Protein AF-A0A653JF07-F1 (afdb_monomer_lite)

Foldseek 3Di:
DDDDDDPPPVPPQPWAKWKWKWADFLVNPDHTDIDIGRDPVVSVVVLLVVLQVAQDPVGRHGNQKIWMWMWIDRNPDTDDIDTDDIDGSVVSNCCVPVDPDQDPVRVDDDPVNVVVVVVVVVVVPD

Radius of gyration: 26.28 Å; chains: 1; bounding box: 72×62×71 Å

pLDDT: mean 74.83, std 16.78, range [35.28, 95.62]

Secondary structure (DSSP, 8-state):
--------------EEEEEEEEE--TTS-SPPEEEEESSHHHHHHHHHHHHHS-S-TT-----SEEEEEEEEEETTEEEEEEEEEEEEHHHHHHHHHT--PPPTTTS---HHHHHHHHHHHHHTT-

Sequence (126 aa):
MKSSKGSSTTGNEMHRSIYEVHRERASGRGPAEVEEYSGLDRARLAAFAHALDGPSYTGESFSGTVEIHRVRYLGRQRLRTELIDVIDERVAFRVLNELTLPRADQLHVSVEKLQQEINKLARLGF

Structure (mmCIF, N/CA/C/O backbone):
data_AF-A0A653JF07-F1
#
_entry.id   AF-A0A653JF07-F1
#
loop_
_atom_site.group_PDB
_atom_site.id
_atom_site.type_symbol
_atom_site.label_atom_id
_atom_site.label_alt_id
_atom_site.label_comp_id
_atom_site.label_asym_id
_atom_site.label_entity_id
_atom_site.label_seq_id
_atom_site.pdbx_PDB_ins_code
_atom_site.Cartn_x
_atom_site.Cartn_y
_atom_site.Cartn_z
_atom_site.occupancy
_atom_site.B_iso_or_equiv
_atom_site.auth_seq_id
_atom_site.auth_comp_id
_atom_site.auth_asym_id
_atom_site.auth_atom_id
_atom_site.pdbx_PDB_model_num
ATOM 1 N N . MET A 1 1 ? 30.536 -43.389 -37.316 1.00 39.41 1 MET A N 1
ATOM 2 C CA . MET A 1 1 ? 30.973 -42.056 -36.828 1.00 39.41 1 MET A CA 1
ATOM 3 C C . MET A 1 1 ? 30.133 -41.024 -37.567 1.00 39.41 1 MET A C 1
ATOM 5 O O . MET A 1 1 ? 30.155 -41.075 -38.780 1.00 39.41 1 MET A O 1
ATOM 9 N N . LYS A 1 2 ? 29.320 -40.130 -37.007 1.00 43.50 2 LYS A N 1
ATOM 10 C CA . LYS A 1 2 ? 28.859 -39.793 -35.655 1.00 43.50 2 LYS A CA 1
ATOM 11 C C . LYS A 1 2 ? 27.389 -39.370 -35.847 1.00 43.50 2 LYS A C 1
ATOM 13 O O . LYS A 1 2 ? 27.130 -38.530 -36.702 1.00 43.50 2 LYS A O 1
ATOM 18 N N . SER A 1 3 ? 26.454 -39.939 -35.086 1.00 35.28 3 SER A N 1
ATOM 19 C CA . SER A 1 3 ? 25.082 -39.422 -35.006 1.00 35.28 3 SER A CA 1
ATOM 20 C C . SER A 1 3 ? 25.107 -38.032 -34.378 1.00 35.28 3 SER A C 1
ATOM 22 O O . SER A 1 3 ? 25.678 -37.849 -33.299 1.00 35.28 3 SER A O 1
ATOM 24 N N . SER A 1 4 ? 24.488 -37.061 -35.041 1.00 40.66 4 SER A N 1
ATOM 25 C CA . SER A 1 4 ? 24.175 -35.753 -34.475 1.00 40.66 4 SER A CA 1
ATOM 26 C C . SER A 1 4 ? 23.128 -35.938 -33.375 1.00 40.66 4 SER A C 1
ATOM 28 O O . SER A 1 4 ? 21.934 -36.085 -33.623 1.00 40.66 4 SER A O 1
ATOM 30 N N . LYS A 1 5 ? 23.600 -35.986 -32.126 1.00 41.03 5 LYS A N 1
ATOM 31 C CA . LYS A 1 5 ? 22.755 -35.881 -30.937 1.00 41.03 5 LYS A CA 1
ATOM 32 C C . LYS A 1 5 ? 22.048 -34.528 -30.975 1.00 41.03 5 LYS A C 1
ATOM 34 O O . LYS A 1 5 ? 22.703 -33.489 -30.925 1.00 41.03 5 LYS A O 1
ATOM 39 N N . GLY A 1 6 ? 20.721 -34.567 -31.048 1.00 42.16 6 GLY A N 1
ATOM 40 C CA 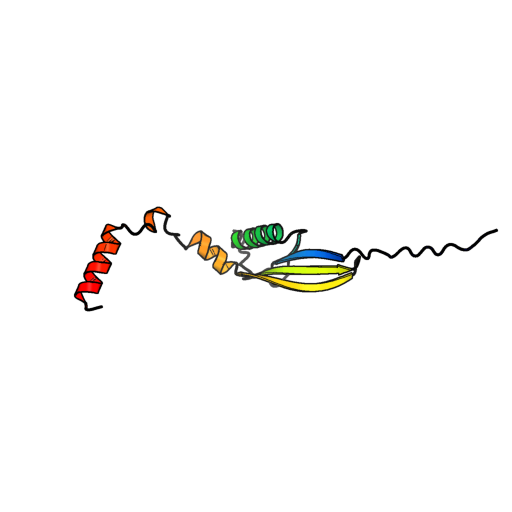. GLY A 1 6 ? 19.874 -33.422 -30.758 1.00 42.16 6 GLY A CA 1
ATOM 41 C C . GLY A 1 6 ? 20.184 -32.903 -29.357 1.00 42.16 6 GLY A C 1
ATOM 42 O O . GLY A 1 6 ? 20.069 -33.631 -28.374 1.00 42.16 6 GLY A O 1
ATOM 43 N N . SER A 1 7 ? 20.605 -31.646 -29.284 1.00 37.50 7 SER A N 1
ATOM 44 C CA . SER A 1 7 ? 20.648 -30.883 -28.043 1.00 37.50 7 SER A CA 1
ATOM 45 C C . SER A 1 7 ? 19.317 -30.154 -27.924 1.00 37.50 7 SER A C 1
ATOM 47 O O . SER A 1 7 ? 19.223 -28.965 -28.219 1.00 37.50 7 SER A O 1
ATOM 49 N N . SER A 1 8 ? 18.263 -30.875 -27.539 1.00 43.41 8 SER A N 1
ATOM 50 C CA . SER A 1 8 ? 17.029 -30.256 -27.061 1.00 43.41 8 SER A CA 1
ATOM 51 C C . SER A 1 8 ? 17.304 -29.676 -25.676 1.00 43.41 8 SER A C 1
ATOM 53 O O . SER A 1 8 ? 16.943 -30.255 -24.652 1.00 43.41 8 SER A O 1
ATOM 55 N N . THR A 1 9 ? 17.999 -28.543 -25.635 1.00 42.78 9 THR A N 1
ATOM 56 C CA . THR A 1 9 ? 18.038 -27.706 -24.442 1.00 42.78 9 THR A CA 1
ATOM 57 C C . THR A 1 9 ? 16.691 -27.005 -24.409 1.00 42.78 9 THR A C 1
ATOM 59 O O . THR A 1 9 ? 16.523 -25.923 -24.961 1.00 42.78 9 THR A O 1
ATOM 62 N N . THR A 1 10 ? 15.692 -27.685 -23.849 1.00 45.72 10 THR A N 1
ATOM 63 C CA . THR A 1 10 ? 14.455 -27.078 -23.368 1.00 45.72 10 THR A CA 1
ATOM 64 C C . THR A 1 10 ? 14.857 -25.924 -22.463 1.00 45.72 10 THR A C 1
ATOM 66 O O . THR A 1 10 ? 15.233 -26.130 -21.307 1.00 45.72 10 THR A O 1
ATOM 69 N N . GLY A 1 11 ? 14.886 -24.722 -23.038 1.00 43.44 11 GLY A N 1
ATOM 70 C CA . GLY A 1 11 ? 15.096 -23.486 -22.316 1.00 43.44 11 GLY A CA 1
ATOM 71 C C . GLY A 1 11 ? 13.985 -23.400 -21.294 1.00 43.44 11 GLY A C 1
ATOM 72 O O . GLY A 1 11 ? 12.832 -23.182 -21.643 1.00 43.44 11 GLY A O 1
ATOM 73 N N . ASN A 1 12 ? 14.332 -23.664 -20.042 1.00 48.94 12 ASN A N 1
ATOM 74 C CA . ASN A 1 12 ? 13.502 -23.366 -18.897 1.00 48.94 12 ASN A CA 1
ATOM 75 C C . ASN A 1 12 ? 13.382 -21.838 -18.881 1.00 48.94 12 ASN A C 1
ATOM 77 O O . ASN A 1 12 ? 14.211 -21.162 -18.272 1.00 48.94 12 ASN A O 1
ATOM 81 N N . GLU A 1 13 ? 12.467 -21.283 -19.681 1.00 57.59 13 GLU A N 1
ATOM 82 C CA . GLU A 1 13 ? 12.162 -19.861 -19.666 1.00 57.59 13 GLU A CA 1
ATOM 83 C C . GLU A 1 13 ? 11.766 -19.564 -18.224 1.00 57.59 13 GLU A C 1
ATOM 85 O O . GLU A 1 13 ? 10.721 -20.005 -17.759 1.00 57.59 13 GLU A O 1
ATOM 90 N N . MET A 1 14 ? 12.669 -18.952 -17.454 1.00 62.12 14 MET A N 1
ATOM 91 C CA . MET A 1 14 ? 12.451 -18.745 -16.028 1.00 62.12 14 MET A CA 1
ATOM 92 C C . MET A 1 14 ? 11.243 -17.825 -15.865 1.00 62.12 14 MET A C 1
ATOM 94 O O . MET A 1 14 ? 11.350 -16.602 -15.984 1.00 62.12 14 MET A O 1
ATOM 98 N N . HIS A 1 15 ? 10.089 -18.431 -15.601 1.00 79.19 15 HIS A N 1
ATOM 99 C CA . HIS A 1 15 ? 8.900 -17.737 -15.154 1.00 79.19 15 HIS A CA 1
ATOM 100 C C . HIS A 1 15 ? 9.211 -17.183 -13.766 1.00 79.19 15 HIS A C 1
ATOM 102 O O . HIS A 1 15 ? 9.282 -17.930 -12.790 1.00 79.19 15 HIS A O 1
ATOM 108 N N . ARG A 1 16 ? 9.415 -15.868 -13.671 1.00 85.62 16 ARG A N 1
ATOM 109 C CA . ARG A 1 16 ? 9.591 -15.183 -12.383 1.00 85.62 16 ARG A CA 1
ATOM 110 C C . ARG A 1 16 ? 8.392 -14.289 -12.106 1.00 85.62 16 ARG A C 1
ATOM 112 O O . ARG A 1 16 ? 7.868 -13.638 -13.009 1.00 85.62 16 ARG A O 1
ATOM 119 N N . SER A 1 17 ? 7.959 -14.268 -10.852 1.00 89.69 17 SER A N 1
ATOM 120 C CA . SER A 1 17 ? 6.976 -13.305 -10.356 1.00 89.69 17 SER A CA 1
ATOM 121 C C . SER A 1 17 ? 7.667 -12.361 -9.387 1.00 89.69 17 SER A C 1
ATOM 123 O O . SER A 1 17 ? 8.373 -12.827 -8.496 1.00 89.69 17 SER A O 1
ATOM 125 N N . ILE A 1 18 ? 7.441 -11.066 -9.553 1.00 94.19 18 ILE A N 1
ATOM 126 C CA . ILE A 1 18 ? 7.834 -10.026 -8.600 1.00 94.19 18 ILE A CA 1
ATOM 127 C C . ILE A 1 18 ? 6.594 -9.230 -8.203 1.00 94.19 18 ILE A C 1
ATOM 129 O O . ILE A 1 18 ? 5.557 -9.306 -8.869 1.00 94.19 18 ILE A O 1
ATOM 133 N N . TYR A 1 19 ? 6.704 -8.488 -7.117 1.00 95.62 19 TYR A N 1
ATOM 134 C CA . TYR A 1 19 ? 5.686 -7.566 -6.651 1.00 95.62 19 TYR A CA 1
ATOM 135 C C . TYR A 1 19 ? 6.250 -6.158 -6.740 1.00 95.62 19 TYR A C 1
ATOM 137 O O . TYR A 1 19 ? 7.347 -5.912 -6.257 1.00 95.62 19 TYR A O 1
ATOM 145 N N . GLU A 1 20 ? 5.522 -5.262 -7.378 1.00 95.06 20 GLU A N 1
ATOM 146 C CA . GLU A 1 20 ? 5.863 -3.853 -7.464 1.00 95.06 20 GLU A CA 1
ATOM 147 C C . GLU A 1 20 ? 4.969 -3.078 -6.503 1.00 95.06 20 GLU A C 1
ATOM 149 O O . GLU A 1 20 ? 3.752 -3.262 -6.518 1.00 95.06 20 GLU A O 1
ATOM 154 N N . VAL A 1 21 ? 5.563 -2.214 -5.690 1.00 92.62 21 VAL A N 1
ATOM 155 C CA . VAL A 1 21 ? 4.839 -1.218 -4.897 1.00 92.62 21 VAL A CA 1
ATOM 156 C C . VAL A 1 21 ? 4.928 0.099 -5.645 1.00 92.62 21 VAL A C 1
ATOM 158 O O . VAL A 1 21 ? 6.027 0.559 -5.938 1.00 92.62 21 VAL A O 1
ATOM 161 N N . HIS A 1 22 ? 3.776 0.657 -6.000 1.00 90.44 22 HIS A N 1
ATOM 162 C CA . HIS A 1 22 ? 3.649 1.903 -6.743 1.00 90.44 22 HIS A CA 1
ATOM 163 C C . HIS A 1 22 ? 3.129 2.971 -5.793 1.00 90.44 22 HIS A C 1
ATOM 165 O O . HIS A 1 22 ? 2.049 2.822 -5.218 1.00 90.44 22 HIS A O 1
ATOM 171 N N . ARG A 1 23 ? 3.888 4.053 -5.644 1.00 83.94 23 ARG A N 1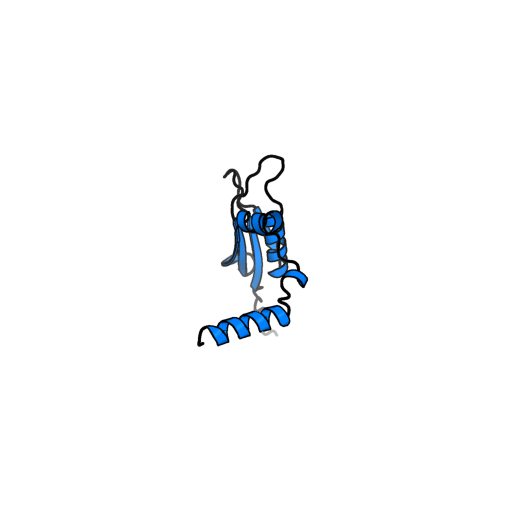
ATOM 172 C CA . ARG A 1 23 ? 3.486 5.219 -4.861 1.00 83.94 23 ARG A CA 1
ATOM 173 C C . ARG A 1 23 ? 3.394 6.432 -5.769 1.00 83.94 23 ARG A C 1
ATOM 175 O O . ARG A 1 23 ? 4.400 6.907 -6.302 1.00 83.94 23 ARG A O 1
ATOM 182 N N . GLU A 1 24 ? 2.185 6.946 -5.948 1.00 74.75 24 GLU A N 1
ATOM 183 C CA . GLU A 1 24 ? 2.005 8.227 -6.625 1.00 74.75 24 GLU A CA 1
ATOM 184 C C . GLU A 1 24 ? 2.538 9.359 -5.737 1.00 74.75 24 GLU A C 1
ATOM 186 O O . GLU A 1 24 ? 2.510 9.269 -4.511 1.00 74.75 24 GLU A O 1
ATOM 191 N N . ARG A 1 25 ? 3.028 10.448 -6.335 1.00 65.56 25 ARG A N 1
ATOM 192 C CA . ARG A 1 25 ? 3.437 11.659 -5.605 1.00 65.56 25 ARG A CA 1
ATOM 193 C C . ARG A 1 25 ? 2.441 12.782 -5.901 1.00 65.56 25 ARG A C 1
ATOM 195 O O . ARG A 1 25 ? 2.194 13.100 -7.063 1.00 65.56 25 ARG A O 1
ATOM 202 N N . ALA A 1 26 ? 1.903 13.422 -4.857 1.00 58.22 26 ALA A N 1
ATOM 203 C CA . ALA A 1 26 ? 0.817 14.411 -4.959 1.00 58.22 26 ALA A CA 1
ATOM 204 C C . ALA A 1 26 ? 1.140 15.653 -5.809 1.00 58.22 26 ALA A C 1
ATOM 206 O O . ALA A 1 26 ? 0.239 16.363 -6.248 1.00 58.22 26 ALA A O 1
ATOM 207 N N . SER A 1 27 ? 2.418 15.939 -6.067 1.00 57.78 27 SER A N 1
ATOM 208 C CA . SER A 1 27 ? 2.819 17.101 -6.861 1.00 57.78 27 SER A CA 1
ATOM 209 C C . SER A 1 27 ? 2.579 16.934 -8.366 1.00 57.78 27 SER A C 1
ATOM 211 O O . SER A 1 27 ? 2.814 17.891 -9.105 1.00 57.78 27 SER A O 1
ATOM 213 N N . GLY A 1 28 ? 2.165 15.750 -8.848 1.00 53.22 28 GLY A N 1
ATOM 214 C CA . GLY A 1 28 ? 1.998 15.464 -10.284 1.00 53.22 28 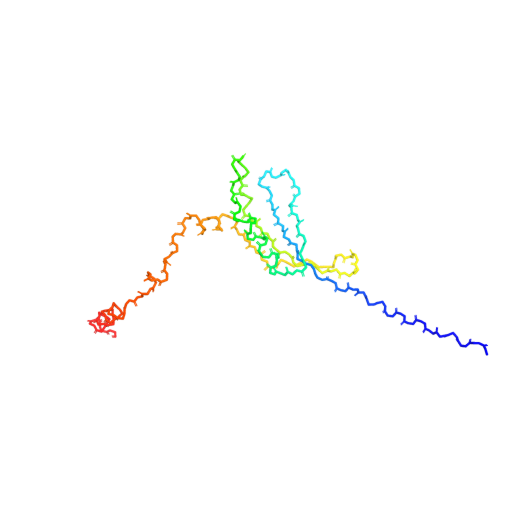GLY A CA 1
ATOM 215 C C . GLY A 1 28 ? 3.281 15.672 -11.106 1.00 53.22 28 GLY A C 1
ATOM 216 O O . GLY A 1 28 ? 3.254 15.670 -12.335 1.00 53.22 28 GLY A O 1
ATOM 217 N N . ARG A 1 29 ? 4.415 15.893 -10.431 1.00 48.62 29 ARG A N 1
ATOM 218 C CA . ARG A 1 29 ? 5.720 16.239 -10.996 1.00 48.62 29 ARG A CA 1
ATOM 219 C C . ARG A 1 29 ? 6.702 15.118 -10.694 1.00 48.62 29 ARG A C 1
ATOM 221 O O . ARG A 1 29 ? 7.679 15.302 -9.977 1.00 48.62 29 ARG A O 1
ATOM 228 N N . GLY A 1 30 ? 6.424 13.938 -11.215 1.00 55.75 30 GLY A N 1
ATOM 229 C CA . GLY A 1 30 ? 7.358 12.825 -11.144 1.00 55.75 30 GLY A CA 1
ATOM 230 C C . GLY A 1 30 ? 6.692 11.511 -11.522 1.00 55.75 30 GLY A C 1
ATOM 231 O O . GLY A 1 30 ? 5.483 11.378 -11.334 1.00 55.75 30 GLY A O 1
ATOM 232 N N . PRO A 1 31 ? 7.451 10.554 -12.075 1.00 59.31 31 PRO A N 1
ATOM 233 C CA . PRO A 1 31 ? 6.964 9.188 -12.203 1.00 59.31 31 PRO A CA 1
ATOM 234 C C . PRO A 1 31 ? 6.606 8.638 -10.815 1.00 59.31 31 PRO A C 1
ATOM 236 O O . PRO A 1 31 ? 7.227 9.029 -9.823 1.00 59.31 31 PRO A O 1
ATOM 239 N N . ALA A 1 32 ? 5.616 7.743 -10.753 1.00 70.69 32 ALA A N 1
ATOM 240 C CA . ALA A 1 32 ? 5.345 6.977 -9.541 1.00 70.69 32 ALA A CA 1
ATOM 241 C C . ALA A 1 32 ? 6.637 6.288 -9.084 1.00 70.69 32 ALA A C 1
ATOM 243 O O . ALA A 1 32 ? 7.398 5.771 -9.911 1.00 70.69 32 ALA A O 1
ATOM 244 N N . GLU A 1 33 ? 6.902 6.309 -7.782 1.00 81.00 33 GLU A N 1
ATOM 245 C CA . GLU A 1 33 ? 8.002 5.528 -7.232 1.00 81.00 33 GLU A CA 1
ATOM 246 C C . GLU A 1 33 ? 7.601 4.062 -7.284 1.00 81.00 33 GLU A C 1
ATOM 248 O O . GLU A 1 33 ? 6.546 3.687 -6.772 1.00 81.00 33 GLU A O 1
ATOM 253 N N . VAL A 1 34 ? 8.417 3.262 -7.970 1.00 88.31 34 VAL A N 1
ATOM 254 C CA . VAL A 1 34 ? 8.191 1.829 -8.135 1.00 88.31 34 VAL A CA 1
ATOM 255 C C . VAL A 1 34 ? 9.322 1.080 -7.459 1.00 88.31 34 VAL A C 1
ATOM 257 O O . VAL A 1 34 ? 10.485 1.217 -7.839 1.00 88.31 34 VAL A O 1
ATOM 260 N N . GLU A 1 35 ? 8.963 0.256 -6.486 1.00 91.25 35 GLU A N 1
ATOM 261 C CA . GLU A 1 35 ? 9.896 -0.600 -5.763 1.00 91.25 35 GLU A CA 1
ATOM 262 C C . GLU A 1 35 ? 9.560 -2.077 -5.989 1.00 91.25 35 GLU A C 1
ATOM 264 O O . GLU A 1 35 ? 8.402 -2.484 -5.895 1.00 91.25 35 GLU A O 1
ATOM 269 N N . GLU A 1 36 ? 10.571 -2.895 -6.297 1.00 94.31 36 GLU A N 1
ATOM 270 C CA . GLU A 1 36 ? 10.404 -4.317 -6.617 1.00 94.31 36 GLU A CA 1
ATOM 271 C C . GLU A 1 36 ? 10.729 -5.233 -5.427 1.00 94.31 36 GLU A C 1
ATOM 273 O O . GLU A 1 36 ? 11.776 -5.135 -4.786 1.00 94.31 36 GLU A O 1
ATOM 278 N N . TYR A 1 37 ? 9.866 -6.220 -5.204 1.00 94.31 37 TYR A N 1
ATOM 279 C CA . TYR A 1 37 ? 9.936 -7.165 -4.099 1.00 94.31 37 TYR A CA 1
ATOM 280 C C . TYR A 1 37 ? 9.754 -8.605 -4.588 1.00 94.31 37 TYR A C 1
ATOM 282 O O . TYR A 1 37 ? 8.873 -8.919 -5.386 1.00 94.31 37 TYR A O 1
ATOM 290 N N . SER A 1 38 ? 10.555 -9.533 -4.062 1.00 89.62 38 SER A N 1
ATOM 291 C CA . SER A 1 38 ? 10.465 -10.962 -4.405 1.00 89.62 38 SER A CA 1
ATOM 292 C C . SER A 1 38 ? 9.330 -11.713 -3.691 1.00 89.62 38 SER A C 1
ATOM 294 O O . SER A 1 38 ? 9.067 -12.871 -4.011 1.00 89.62 38 SER A O 1
ATOM 296 N N . GLY A 1 39 ? 8.637 -11.077 -2.741 1.00 92.06 39 GLY A N 1
ATOM 297 C CA . GLY A 1 39 ? 7.560 -11.688 -1.962 1.00 92.06 39 GLY A CA 1
ATOM 298 C C . GLY A 1 39 ? 6.468 -10.689 -1.594 1.00 92.06 39 GLY A C 1
ATOM 299 O O . GLY A 1 39 ? 6.762 -9.533 -1.292 1.00 92.06 39 GLY A O 1
ATOM 300 N N . LEU A 1 40 ? 5.217 -11.161 -1.596 1.00 93.06 40 LEU A N 1
ATOM 301 C CA . LEU A 1 40 ? 4.036 -10.332 -1.347 1.00 93.06 40 LEU A CA 1
ATOM 302 C C . LEU A 1 40 ? 4.068 -9.699 0.045 1.00 93.06 40 LEU A C 1
ATOM 304 O O . LEU A 1 40 ? 3.761 -8.524 0.182 1.00 93.06 40 LEU A O 1
ATOM 308 N N . ASP A 1 41 ? 4.481 -10.448 1.066 1.00 94.00 41 ASP A N 1
ATOM 309 C CA . ASP A 1 41 ? 4.493 -9.936 2.440 1.00 94.00 41 ASP A CA 1
ATOM 310 C C . ASP A 1 41 ? 5.485 -8.782 2.609 1.00 94.00 41 ASP A C 1
ATOM 312 O O . ASP A 1 41 ? 5.193 -7.811 3.299 1.00 94.00 41 ASP A O 1
ATOM 316 N N . ARG A 1 42 ? 6.634 -8.838 1.918 1.00 91.94 42 ARG A N 1
ATOM 317 C CA . ARG A 1 42 ? 7.595 -7.725 1.904 1.00 91.94 42 ARG A CA 1
ATOM 318 C C . ARG A 1 42 ? 7.028 -6.509 1.180 1.00 91.94 42 ARG A C 1
ATOM 320 O O . ARG A 1 42 ? 7.145 -5.409 1.702 1.00 91.94 42 ARG A O 1
ATOM 327 N N . ALA A 1 43 ? 6.374 -6.722 0.037 1.00 93.12 43 ALA A N 1
ATOM 328 C CA . ALA A 1 43 ? 5.700 -5.652 -0.694 1.00 93.12 43 ALA A CA 1
ATOM 329 C C . ALA A 1 43 ? 4.596 -4.998 0.152 1.00 93.12 43 ALA A C 1
ATOM 331 O O . ALA A 1 43 ? 4.485 -3.781 0.180 1.00 93.12 43 ALA A O 1
ATOM 332 N N . ARG A 1 44 ? 3.822 -5.791 0.902 1.00 92.75 44 ARG A N 1
ATOM 333 C CA . ARG A 1 44 ? 2.798 -5.288 1.827 1.00 92.75 44 ARG A CA 1
ATOM 334 C C . ARG A 1 44 ? 3.394 -4.472 2.961 1.00 92.75 44 ARG A C 1
ATOM 336 O O . ARG A 1 44 ? 2.900 -3.388 3.233 1.00 92.75 44 ARG A O 1
ATOM 343 N N . LEU A 1 45 ? 4.448 -4.968 3.609 1.00 90.12 45 LEU A N 1
ATOM 344 C CA . LEU A 1 45 ? 5.126 -4.225 4.674 1.00 90.12 45 LEU A CA 1
ATOM 345 C C . LEU A 1 45 ? 5.686 -2.892 4.166 1.00 90.12 45 LEU A C 1
ATOM 347 O O . LEU A 1 45 ? 5.532 -1.885 4.848 1.00 90.12 45 LEU A O 1
ATOM 351 N N . ALA A 1 46 ? 6.281 -2.878 2.972 1.00 89.19 46 ALA A N 1
ATOM 352 C CA . ALA A 1 46 ? 6.759 -1.653 2.341 1.00 89.19 46 ALA A CA 1
ATOM 353 C C . ALA A 1 46 ? 5.613 -0.696 1.991 1.00 89.19 46 ALA A C 1
ATOM 355 O O . ALA A 1 46 ? 5.663 0.478 2.339 1.00 89.19 46 ALA A O 1
ATOM 356 N N . ALA A 1 47 ? 4.540 -1.203 1.379 1.00 89.19 47 ALA A N 1
ATOM 357 C CA . ALA A 1 47 ? 3.369 -0.403 1.039 1.00 89.19 47 ALA A CA 1
ATOM 358 C C . ALA A 1 47 ? 2.716 0.220 2.281 1.00 89.19 47 ALA A C 1
ATOM 360 O O . ALA A 1 47 ? 2.357 1.396 2.263 1.00 89.19 47 ALA A O 1
ATOM 361 N N . PHE A 1 48 ? 2.627 -0.535 3.382 1.00 86.69 48 PHE A N 1
ATOM 362 C CA . PHE A 1 48 ? 2.215 0.017 4.666 1.00 86.69 48 PHE A CA 1
ATOM 363 C C . PHE A 1 48 ? 3.201 1.073 5.152 1.00 86.69 48 PHE A C 1
ATOM 365 O O . PHE A 1 48 ? 2.757 2.167 5.456 1.00 86.69 48 PHE A O 1
ATOM 372 N N . ALA A 1 49 ? 4.509 0.806 5.183 1.00 83.62 49 ALA A N 1
ATOM 373 C CA . ALA A 1 49 ? 5.496 1.798 5.616 1.00 83.62 49 ALA A CA 1
ATOM 374 C C . ALA A 1 49 ? 5.332 3.134 4.868 1.00 83.62 49 ALA A C 1
ATOM 376 O O . ALA A 1 49 ? 5.189 4.171 5.509 1.00 83.62 49 ALA A O 1
ATOM 377 N N . HIS A 1 50 ? 5.194 3.095 3.540 1.00 80.81 50 HIS A N 1
ATOM 378 C CA . HIS A 1 50 ? 4.915 4.287 2.737 1.00 80.81 50 HIS A CA 1
ATOM 379 C C . HIS A 1 50 ? 3.602 4.982 3.110 1.00 80.81 50 HIS A C 1
ATOM 381 O O . HIS A 1 50 ? 3.566 6.206 3.220 1.00 80.81 50 HIS A O 1
ATOM 387 N N . ALA A 1 51 ? 2.528 4.217 3.323 1.00 79.88 51 ALA A N 1
ATOM 388 C CA . ALA A 1 51 ? 1.238 4.770 3.721 1.00 79.88 51 ALA A CA 1
ATOM 389 C C . ALA A 1 51 ? 1.253 5.371 5.138 1.00 79.88 51 ALA A C 1
ATOM 391 O O . ALA A 1 51 ? 0.467 6.273 5.431 1.00 79.88 51 ALA A O 1
ATOM 392 N N . LEU A 1 52 ? 2.134 4.880 6.016 1.00 76.94 52 LEU A N 1
ATOM 393 C CA . LEU A 1 52 ? 2.276 5.335 7.398 1.00 76.94 52 LEU A CA 1
ATOM 394 C C . LEU A 1 52 ? 3.258 6.499 7.569 1.00 76.94 52 LEU A C 1
ATOM 396 O O . LEU A 1 52 ? 3.118 7.233 8.547 1.00 76.94 52 LEU A O 1
ATOM 400 N N . ASP A 1 53 ? 4.208 6.694 6.646 1.00 72.44 53 ASP A N 1
ATOM 401 C CA . ASP A 1 53 ? 5.206 7.778 6.703 1.00 72.44 53 ASP A CA 1
ATOM 402 C C . ASP A 1 53 ? 4.568 9.179 6.807 1.00 72.44 53 ASP A C 1
ATOM 404 O O . ASP A 1 53 ? 5.193 10.117 7.305 1.00 72.44 53 ASP A O 1
ATOM 408 N N . GLY A 1 54 ? 3.295 9.320 6.418 1.00 59.41 54 GLY A N 1
ATOM 409 C CA . GLY A 1 54 ? 2.524 10.539 6.646 1.00 59.41 54 GLY A CA 1
ATOM 410 C C . GLY A 1 54 ? 2.915 11.692 5.712 1.00 59.41 54 GLY A C 1
ATOM 411 O O . GLY A 1 54 ? 3.731 11.525 4.801 1.00 59.41 54 GLY A O 1
ATOM 412 N N . PRO A 1 55 ? 2.336 12.889 5.910 1.00 58.69 55 PRO A N 1
ATOM 413 C CA . PRO A 1 55 ? 2.779 14.075 5.204 1.00 58.69 55 PRO A CA 1
ATOM 414 C C . PRO A 1 55 ? 4.119 14.512 5.803 1.00 58.69 55 PRO A C 1
ATOM 416 O O . PRO A 1 55 ? 4.238 14.696 7.018 1.00 58.69 55 PRO A O 1
ATOM 419 N N . SER A 1 56 ? 5.141 14.680 4.969 1.00 58.50 56 SER A N 1
ATOM 420 C CA . SER A 1 56 ? 6.450 15.114 5.456 1.00 58.50 56 SER A CA 1
ATOM 421 C C . SER A 1 56 ? 6.367 16.545 6.009 1.00 58.50 56 SER A C 1
ATOM 423 O O . SER A 1 56 ? 5.573 17.368 5.545 1.00 58.50 56 SER A O 1
ATOM 425 N N . TYR A 1 57 ? 7.216 16.882 6.989 1.00 47.25 57 TYR A N 1
ATOM 426 C CA . TYR A 1 57 ? 7.322 18.240 7.559 1.00 47.25 57 TYR A CA 1
ATOM 427 C C . TYR A 1 57 ? 7.567 19.337 6.500 1.00 47.25 57 TYR A C 1
ATOM 429 O O . TYR A 1 57 ? 7.366 20.518 6.777 1.00 47.25 57 TYR A O 1
ATOM 437 N N . THR A 1 58 ? 7.994 18.962 5.290 1.00 57.31 58 THR A N 1
ATOM 438 C CA . THR A 1 58 ? 8.226 19.847 4.141 1.00 57.31 58 THR A CA 1
ATOM 439 C C . THR A 1 58 ? 6.985 20.061 3.262 1.00 57.31 58 THR A C 1
ATOM 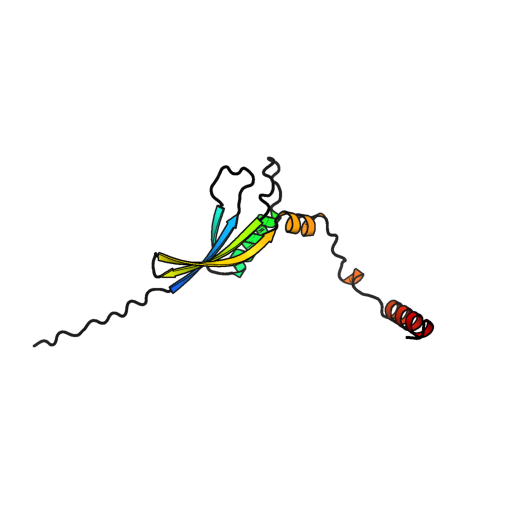441 O O . THR A 1 58 ? 7.070 20.772 2.263 1.00 57.31 58 THR A O 1
ATOM 444 N N . GLY A 1 59 ? 5.825 19.509 3.637 1.00 53.50 59 GLY A N 1
ATOM 445 C CA . GLY A 1 59 ? 4.545 19.754 2.969 1.00 53.50 59 GLY A CA 1
ATOM 446 C C . GLY A 1 59 ? 4.253 18.837 1.781 1.00 53.50 59 GLY A C 1
ATOM 447 O O . GLY A 1 59 ? 3.332 19.127 1.012 1.00 53.50 59 GLY A O 1
ATOM 448 N N . GLU A 1 60 ? 4.989 17.731 1.614 1.00 57.91 60 GLU A N 1
ATOM 449 C CA . GLU A 1 60 ? 4.586 16.703 0.652 1.00 57.91 60 GLU A CA 1
ATOM 450 C C . GLU A 1 60 ? 3.306 16.047 1.168 1.00 57.91 60 GLU A C 1
ATOM 452 O O . GLU A 1 60 ? 3.285 15.335 2.169 1.00 57.91 60 GLU A O 1
ATOM 457 N N . SER A 1 61 ? 2.204 16.398 0.515 1.00 55.78 61 SER A N 1
ATOM 458 C CA . SER A 1 61 ? 0.876 15.896 0.837 1.00 55.78 61 SER A CA 1
ATOM 459 C C . SER A 1 61 ? 0.745 14.452 0.359 1.00 55.78 61 SER A C 1
ATOM 461 O O . SER A 1 61 ? 1.344 14.082 -0.651 1.00 55.78 61 SER A O 1
ATOM 463 N N . PHE A 1 62 ? -0.080 13.665 1.047 1.00 59.75 62 PHE A N 1
ATOM 464 C CA . PHE A 1 62 ? -0.514 12.345 0.588 1.00 59.75 62 PHE A CA 1
ATOM 465 C C . PHE A 1 62 ? -0.951 12.387 -0.877 1.00 59.75 62 PHE A C 1
ATOM 467 O O . PHE A 1 62 ? -1.775 13.234 -1.245 1.00 59.75 62 PHE A O 1
ATOM 474 N N . SER A 1 63 ? -0.451 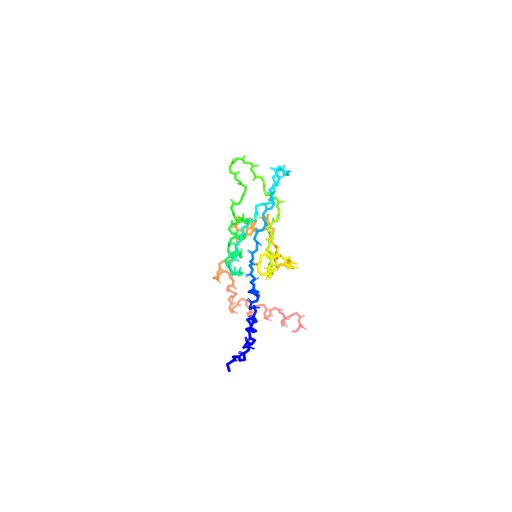11.466 -1.699 1.00 62.00 63 SER A N 1
ATOM 475 C CA . SER A 1 63 ? -1.001 11.271 -3.047 1.00 62.00 63 SER A CA 1
ATOM 476 C C . SER A 1 63 ? -2.374 10.616 -2.983 1.00 62.00 63 SER A C 1
ATOM 478 O O . SER A 1 63 ? -3.233 10.906 -3.813 1.00 62.00 63 SER A O 1
ATOM 480 N N . GLY A 1 64 ? -2.607 9.840 -1.921 1.00 69.62 64 GLY A N 1
ATOM 481 C CA . GLY A 1 64 ? -3.889 9.238 -1.587 1.00 69.62 64 GLY A CA 1
ATOM 482 C C . GLY A 1 64 ? -3.896 7.724 -1.728 1.00 69.62 64 GLY A C 1
ATOM 483 O O . GLY A 1 64 ? -4.734 7.101 -1.088 1.00 69.62 64 GLY A O 1
ATOM 484 N N . THR A 1 65 ? -2.952 7.131 -2.470 1.00 84.56 65 THR A N 1
ATOM 485 C CA . THR A 1 65 ? -2.977 5.692 -2.759 1.00 84.56 65 THR A CA 1
ATOM 486 C C . THR A 1 65 ? -1.579 5.094 -2.944 1.00 84.56 65 THR A C 1
ATOM 488 O O . THR A 1 65 ? -0.759 5.618 -3.699 1.00 84.56 65 THR A O 1
ATOM 491 N N . VAL A 1 66 ? -1.342 3.945 -2.309 1.00 89.06 66 VAL A N 1
ATOM 492 C CA . VAL A 1 66 ? -0.223 3.035 -2.584 1.00 89.06 66 VAL A CA 1
ATOM 493 C C . VAL A 1 66 ? -0.784 1.743 -3.168 1.00 89.06 66 VAL A C 1
ATOM 495 O O . VAL A 1 66 ? -1.641 1.102 -2.561 1.00 89.06 66 VAL A O 1
ATOM 498 N N . GLU A 1 67 ? -0.303 1.342 -4.339 1.00 92.94 67 GLU A N 1
ATOM 499 C CA . GLU A 1 67 ? -0.777 0.143 -5.031 1.00 92.94 67 GLU A CA 1
ATOM 500 C C . GLU A 1 67 ? 0.271 -0.965 -5.008 1.00 92.94 67 GLU A C 1
ATOM 502 O O . GLU A 1 67 ? 1.470 -0.719 -5.135 1.00 92.94 67 GLU A O 1
ATOM 507 N N . ILE A 1 68 ? -0.184 -2.212 -4.905 1.00 94.69 68 ILE A N 1
ATOM 508 C CA . ILE A 1 68 ? 0.675 -3.389 -5.021 1.00 94.69 68 ILE A CA 1
ATOM 509 C C . ILE A 1 68 ? 0.282 -4.150 -6.276 1.00 94.69 68 ILE A C 1
ATOM 511 O O . ILE A 1 68 ? -0.831 -4.664 -6.384 1.00 94.69 68 ILE A O 1
ATOM 515 N N . HIS A 1 69 ? 1.222 -4.301 -7.198 1.00 95.56 69 HIS A N 1
ATOM 516 C CA . HIS A 1 69 ? 1.042 -5.044 -8.438 1.00 95.56 69 HIS A CA 1
ATOM 517 C C . HIS A 1 69 ? 1.876 -6.316 -8.426 1.00 95.56 69 HIS A C 1
ATOM 519 O O . HIS A 1 69 ? 3.047 -6.308 -8.065 1.00 95.56 69 HIS A O 1
ATOM 525 N N . ARG A 1 70 ? 1.319 -7.432 -8.885 1.00 95.38 70 ARG A N 1
ATOM 526 C CA . ARG A 1 70 ? 2.081 -8.635 -9.212 1.00 95.38 70 ARG A CA 1
ATOM 527 C C . ARG A 1 70 ? 2.458 -8.604 -10.678 1.00 95.38 70 ARG A C 1
ATOM 529 O O . ARG A 1 70 ? 1.597 -8.525 -11.554 1.00 95.38 70 ARG A O 1
ATOM 536 N N . VAL A 1 71 ? 3.745 -8.760 -10.947 1.00 94.25 71 VAL A N 1
ATOM 537 C CA . VAL A 1 71 ? 4.291 -8.733 -12.298 1.00 94.25 71 VAL A CA 1
ATOM 538 C C . VAL A 1 71 ? 4.924 -10.068 -12.629 1.00 94.25 71 VAL A C 1
ATOM 540 O O . VAL A 1 71 ? 5.795 -10.565 -11.915 1.00 94.25 71 VAL A O 1
ATOM 543 N N . ARG A 1 72 ? 4.474 -10.671 -13.729 1.00 92.38 72 ARG A N 1
ATOM 544 C CA . ARG A 1 72 ? 5.012 -11.938 -14.234 1.00 92.38 72 ARG A CA 1
ATOM 545 C C . ARG A 1 72 ? 5.923 -11.662 -15.418 1.00 92.38 72 ARG A C 1
ATOM 547 O O . ARG A 1 72 ? 5.520 -10.974 -16.356 1.00 92.38 72 ARG A O 1
ATOM 554 N N . TYR A 1 73 ? 7.119 -12.234 -15.383 1.00 88.31 73 TYR A N 1
ATOM 555 C CA . TYR A 1 73 ? 8.101 -12.131 -16.454 1.00 88.31 73 TYR A CA 1
ATOM 556 C C . TYR A 1 73 ? 8.362 -13.486 -17.099 1.00 88.31 73 TYR A C 1
ATOM 558 O O . TYR A 1 73 ? 8.354 -14.517 -16.422 1.00 88.31 73 TYR A O 1
ATOM 566 N N . LEU A 1 74 ? 8.681 -13.432 -18.389 1.00 88.62 74 LEU A N 1
ATOM 567 C CA . LEU A 1 74 ? 9.303 -14.507 -19.152 1.00 88.62 74 LEU A CA 1
ATOM 568 C C . LEU A 1 74 ? 10.687 -14.028 -19.587 1.00 88.62 74 LEU A C 1
ATOM 570 O O . LEU A 1 74 ? 10.820 -13.149 -20.442 1.00 88.62 74 LEU A O 1
ATOM 574 N N . GLY A 1 75 ? 11.729 -14.507 -18.907 1.00 84.31 75 GLY A N 1
ATOM 575 C CA . GLY A 1 75 ? 13.064 -13.927 -19.042 1.00 84.31 75 GLY A CA 1
ATOM 576 C C . GLY A 1 75 ? 13.070 -12.443 -18.646 1.00 84.31 75 GLY A C 1
ATOM 577 O O . GLY A 1 75 ? 12.884 -12.106 -17.476 1.00 84.31 75 GLY A O 1
ATOM 578 N N . ARG A 1 76 ? 13.284 -11.548 -19.619 1.00 83.44 76 ARG A N 1
ATOM 579 C CA . ARG A 1 76 ? 13.269 -10.083 -19.414 1.00 83.44 76 ARG A CA 1
ATOM 580 C C . ARG A 1 76 ? 11.957 -9.414 -19.823 1.00 83.44 76 ARG A C 1
ATOM 582 O O . ARG A 1 76 ? 11.781 -8.230 -19.557 1.00 83.44 76 ARG A O 1
ATOM 589 N N . GLN A 1 77 ? 11.040 -10.145 -20.450 1.00 88.06 77 GLN A N 1
ATOM 590 C CA . GLN A 1 77 ? 9.790 -9.579 -20.938 1.00 88.06 77 GLN A CA 1
ATOM 591 C C . GLN A 1 77 ? 8.730 -9.588 -19.837 1.00 88.06 77 GLN A C 1
ATOM 593 O O . GLN A 1 77 ? 8.441 -10.635 -19.258 1.00 88.06 77 GLN A O 1
ATOM 598 N N . ARG A 1 78 ? 8.129 -8.424 -19.572 1.00 89.81 78 ARG A N 1
ATOM 599 C CA . ARG A 1 78 ? 6.945 -8.285 -18.717 1.00 89.81 78 ARG A CA 1
ATOM 600 C C . ARG A 1 78 ? 5.731 -8.831 -19.470 1.00 89.81 78 ARG A C 1
ATOM 602 O O . ARG A 1 78 ? 5.380 -8.305 -20.521 1.00 89.81 78 ARG A O 1
ATOM 609 N N . LEU A 1 79 ? 5.122 -9.898 -18.957 1.00 89.25 79 LEU A N 1
ATOM 610 C CA . LEU A 1 79 ? 3.975 -10.555 -19.592 1.00 89.25 79 LEU A CA 1
ATOM 611 C C . LEU A 1 79 ? 2.642 -10.010 -19.093 1.00 89.25 79 LEU A C 1
ATOM 613 O O . LEU A 1 79 ? 1.721 -9.791 -19.873 1.00 89.25 79 LEU A O 1
ATOM 617 N N . ARG A 1 80 ? 2.515 -9.868 -17.772 1.00 89.94 80 ARG A N 1
ATOM 618 C CA . ARG A 1 80 ? 1.257 -9.500 -17.126 1.00 89.94 80 ARG A CA 1
ATOM 619 C C . ARG A 1 80 ? 1.527 -8.716 -15.857 1.00 89.94 80 ARG A C 1
ATOM 621 O O . ARG A 1 80 ? 2.396 -9.099 -15.074 1.00 89.94 80 ARG A O 1
ATOM 628 N N . THR A 1 81 ? 0.719 -7.685 -15.665 1.00 92.69 81 THR A N 1
ATOM 629 C CA . THR A 1 81 ? 0.581 -6.935 -14.420 1.00 92.69 81 THR A CA 1
ATOM 630 C C . THR A 1 81 ? -0.808 -7.215 -13.860 1.00 92.69 81 THR A C 1
ATOM 632 O O . THR A 1 81 ? -1.781 -7.255 -14.612 1.00 92.69 81 THR A O 1
ATOM 635 N N . GLU A 1 82 ? -0.897 -7.463 -12.565 1.00 94.94 82 GLU A N 1
ATOM 636 C CA . GLU A 1 82 ? -2.141 -7.734 -11.852 1.00 94.94 82 GLU A CA 1
ATOM 637 C C . GLU A 1 82 ? -2.149 -6.898 -10.577 1.00 94.94 82 GLU A C 1
ATOM 639 O O . GLU A 1 82 ? -1.248 -7.052 -9.759 1.00 94.94 82 GLU A O 1
ATOM 644 N N . LEU A 1 83 ? -3.144 -6.029 -10.407 1.00 95.19 83 LEU A N 1
ATOM 645 C CA . LEU A 1 83 ? -3.329 -5.295 -9.159 1.00 95.19 83 LEU A CA 1
ATOM 646 C C . LEU A 1 83 ? -3.745 -6.282 -8.062 1.00 95.19 83 LEU A C 1
ATOM 648 O O . LEU A 1 83 ? -4.707 -7.031 -8.227 1.00 95.19 83 LEU A O 1
ATOM 652 N N . ILE A 1 84 ? -2.990 -6.302 -6.970 1.00 95.50 84 ILE A N 1
ATOM 653 C CA . ILE A 1 84 ? -3.193 -7.199 -5.830 1.00 95.50 84 ILE A CA 1
ATOM 654 C C . ILE A 1 84 ? -3.858 -6.469 -4.675 1.00 95.50 84 ILE A C 1
ATOM 656 O O . ILE A 1 84 ? -4.709 -7.051 -4.007 1.00 95.50 84 ILE A O 1
ATOM 660 N N . ASP A 1 85 ? -3.432 -5.236 -4.414 1.00 93.12 85 ASP A N 1
ATOM 661 C CA . ASP A 1 85 ? -3.845 -4.495 -3.229 1.00 93.12 85 ASP A CA 1
ATOM 662 C C . ASP A 1 85 ? -3.766 -2.988 -3.462 1.00 93.12 85 ASP A C 1
ATOM 664 O O . ASP A 1 85 ? -2.985 -2.522 -4.297 1.00 93.12 85 ASP A O 1
ATOM 668 N N . VAL A 1 86 ? -4.565 -2.248 -2.699 1.00 91.25 86 VAL A N 1
ATOM 669 C CA . VAL A 1 86 ? -4.654 -0.789 -2.752 1.00 91.25 86 VAL A CA 1
ATOM 670 C C . VAL A 1 86 ? -4.798 -0.270 -1.328 1.00 91.25 86 VAL A C 1
ATOM 672 O O . VAL A 1 86 ? -5.749 -0.616 -0.627 1.00 91.25 86 VAL A O 1
ATOM 675 N N . ILE A 1 87 ? -3.867 0.579 -0.906 1.00 88.75 87 ILE A N 1
ATOM 676 C CA . ILE A 1 87 ? -3.851 1.182 0.425 1.00 88.75 87 ILE A CA 1
ATOM 677 C C . ILE A 1 87 ? -4.083 2.681 0.278 1.00 88.75 87 ILE A C 1
ATOM 679 O O . ILE A 1 87 ? -3.285 3.373 -0.348 1.00 88.75 87 ILE A O 1
ATOM 683 N N . ASP A 1 88 ? -5.155 3.188 0.886 1.00 85.31 88 ASP A N 1
ATOM 684 C CA . ASP A 1 88 ? -5.389 4.628 0.982 1.00 85.31 88 ASP A CA 1
ATOM 685 C C . ASP A 1 88 ? -4.539 5.205 2.124 1.00 85.31 88 ASP A C 1
ATOM 687 O O . ASP A 1 88 ? -4.747 4.883 3.300 1.00 85.31 88 ASP A O 1
ATOM 691 N N . GLU A 1 89 ? -3.569 6.056 1.777 1.00 81.38 89 GLU A N 1
ATOM 692 C CA . GLU A 1 89 ? -2.638 6.652 2.744 1.00 81.38 89 GLU A CA 1
ATOM 693 C C . GLU A 1 89 ? -3.371 7.505 3.795 1.00 81.38 89 GLU A C 1
ATOM 695 O O . GLU A 1 89 ? -2.968 7.549 4.956 1.00 81.38 89 GLU A O 1
ATOM 700 N N . ARG A 1 90 ? -4.490 8.149 3.434 1.00 77.56 90 ARG A N 1
ATOM 701 C CA . ARG A 1 90 ? -5.281 8.973 4.363 1.00 77.56 90 ARG A CA 1
ATOM 702 C C . ARG A 1 90 ? -6.006 8.095 5.362 1.00 77.56 90 ARG A C 1
ATOM 704 O O . ARG A 1 90 ? -6.055 8.422 6.545 1.00 77.56 90 ARG A O 1
ATOM 711 N N . VAL A 1 91 ? -6.576 6.983 4.902 1.00 79.44 91 VAL A N 1
ATOM 712 C CA . VAL A 1 91 ? -7.224 6.015 5.793 1.00 79.44 91 VAL A CA 1
ATOM 713 C C . VAL A 1 91 ? -6.191 5.406 6.731 1.00 79.44 91 VAL A C 1
ATOM 715 O O . VAL A 1 91 ? -6.416 5.393 7.939 1.00 79.44 91 VAL A O 1
ATOM 718 N N . ALA A 1 92 ? -5.044 4.973 6.208 1.00 79.94 92 ALA A N 1
ATOM 719 C CA . ALA A 1 92 ? -3.965 4.409 7.012 1.00 79.94 92 ALA A CA 1
ATOM 720 C C . ALA A 1 92 ? -3.462 5.406 8.073 1.00 79.94 92 ALA A C 1
ATOM 722 O O . ALA A 1 92 ? -3.368 5.065 9.255 1.00 79.94 92 ALA A O 1
ATOM 723 N N . PHE A 1 93 ? -3.248 6.665 7.682 1.00 75.25 93 PHE A N 1
ATOM 724 C CA . PHE A 1 93 ? -2.863 7.738 8.593 1.00 75.25 93 PHE A CA 1
ATOM 725 C C . PHE A 1 93 ? -3.907 7.991 9.688 1.00 75.25 93 PHE A C 1
ATOM 7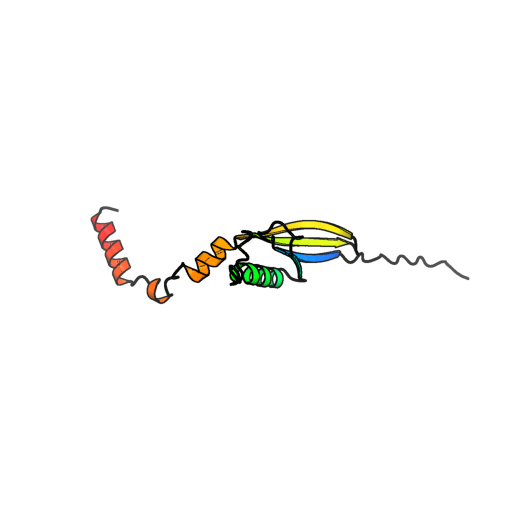27 O O . PHE A 1 93 ? -3.545 8.082 10.862 1.00 75.25 93 PHE A O 1
ATOM 734 N N . ARG A 1 94 ? -5.198 8.080 9.338 1.00 74.50 94 ARG A N 1
ATOM 735 C CA . ARG A 1 94 ? -6.281 8.274 10.318 1.00 74.50 94 ARG A CA 1
ATOM 736 C C . ARG A 1 94 ? -6.405 7.088 11.269 1.00 74.50 94 ARG A C 1
ATOM 738 O O . ARG A 1 94 ? -6.600 7.280 12.464 1.00 74.50 94 ARG A O 1
ATOM 745 N N . VAL A 1 95 ? -6.264 5.865 10.764 1.00 76.62 95 VAL A N 1
ATOM 746 C CA . VAL A 1 95 ? -6.308 4.655 11.595 1.00 76.62 95 VAL A CA 1
ATOM 747 C C . VAL A 1 95 ? -5.181 4.647 12.626 1.00 76.62 95 VAL A C 1
ATOM 749 O O . VAL A 1 95 ? -5.423 4.272 13.767 1.00 76.62 95 VAL A O 1
ATOM 752 N N . LEU A 1 96 ? -3.975 5.087 12.266 1.00 71.38 96 LEU A N 1
ATOM 753 C CA . LEU A 1 96 ? -2.876 5.157 13.228 1.00 71.38 96 LEU A CA 1
ATOM 754 C C . LEU A 1 96 ? -2.981 6.319 14.213 1.00 71.38 96 LEU A C 1
ATOM 756 O O . LEU A 1 96 ? -2.651 6.149 15.384 1.00 71.38 96 LEU A O 1
ATOM 760 N N . ASN A 1 97 ? -3.365 7.502 13.734 1.00 66.50 97 ASN A N 1
ATOM 761 C CA . ASN A 1 97 ? -3.212 8.734 14.509 1.00 66.50 97 ASN A CA 1
ATOM 762 C C . ASN A 1 97 ? -4.508 9.209 15.172 1.00 66.50 97 ASN A C 1
ATOM 764 O O . ASN A 1 97 ? -4.452 9.906 16.182 1.00 66.50 97 ASN A O 1
ATOM 768 N N . GLU A 1 98 ? -5.671 8.857 14.623 1.00 70.62 98 GLU A N 1
ATOM 769 C CA . GLU A 1 98 ? -6.972 9.353 15.092 1.00 70.62 98 GLU A CA 1
ATOM 770 C C . GLU A 1 98 ? -7.824 8.270 15.758 1.00 70.62 98 GLU A C 1
ATOM 772 O O . GLU A 1 98 ? -8.659 8.583 16.609 1.00 70.62 98 GLU A O 1
ATOM 777 N N . LEU A 1 99 ? -7.644 6.996 15.391 1.00 69.81 99 LEU A N 1
ATOM 778 C CA . LEU A 1 99 ? -8.382 5.910 16.025 1.00 69.81 99 LEU A CA 1
ATOM 779 C C . LEU A 1 99 ? -7.674 5.462 17.301 1.00 69.81 99 LEU A C 1
ATOM 781 O O . LEU A 1 99 ? -6.717 4.691 17.282 1.00 69.81 99 LEU A O 1
ATOM 785 N N . THR A 1 100 ? -8.228 5.868 18.441 1.00 64.56 100 THR A N 1
ATOM 786 C CA . THR A 1 100 ? -7.964 5.183 19.705 1.00 64.56 100 THR A CA 1
ATOM 787 C C . THR A 1 100 ? -8.600 3.799 19.626 1.00 64.56 100 THR A C 1
ATOM 789 O O . THR A 1 100 ? -9.787 3.631 19.914 1.00 64.56 100 THR A O 1
ATOM 792 N N . LEU A 1 101 ? -7.828 2.800 19.197 1.00 65.06 101 LEU A N 1
ATOM 793 C CA . LEU A 1 101 ? -8.283 1.418 19.260 1.00 65.06 101 LEU A CA 1
ATOM 794 C C . LEU A 1 101 ? -8.526 1.065 20.734 1.00 65.06 101 LEU A C 1
ATOM 796 O O . LEU A 1 101 ? -7.635 1.286 21.564 1.00 65.06 101 LEU A O 1
ATOM 800 N N . PRO A 1 102 ? -9.718 0.552 21.085 1.00 64.69 102 PRO A N 1
ATOM 801 C CA . PRO A 1 102 ? -9.980 0.131 22.446 1.00 64.69 102 PRO A CA 1
ATOM 802 C C . PRO A 1 102 ? -8.967 -0.949 22.814 1.00 64.69 102 PRO A C 1
ATOM 804 O O . PRO A 1 102 ? -8.713 -1.885 22.050 1.00 64.69 102 PRO A O 1
ATOM 807 N N . ARG A 1 103 ? -8.356 -0.801 23.986 1.00 61.66 103 ARG A N 1
ATOM 808 C CA . ARG A 1 103 ? -7.438 -1.812 24.504 1.00 61.66 103 ARG A CA 1
ATOM 809 C C . ARG A 1 103 ? -8.194 -3.134 24.698 1.00 61.66 103 ARG A C 1
ATOM 811 O O . ARG A 1 103 ? -9.414 -3.144 24.860 1.00 61.66 103 ARG A O 1
ATOM 818 N N . ALA A 1 104 ? -7.489 -4.264 24.678 1.00 58.97 104 ALA A N 1
ATOM 819 C CA . ALA A 1 104 ? -8.122 -5.585 24.776 1.00 58.97 104 ALA A CA 1
ATOM 820 C C . ALA A 1 104 ? -8.994 -5.746 26.042 1.00 58.97 104 ALA A C 1
ATOM 822 O O . ALA A 1 104 ? -10.045 -6.379 26.001 1.00 58.97 104 ALA A O 1
ATOM 823 N N . ASP A 1 105 ? -8.602 -5.109 27.145 1.00 65.38 105 ASP A N 1
ATOM 824 C CA . ASP A 1 105 ? -9.352 -5.013 28.401 1.00 65.38 105 ASP A CA 1
ATOM 825 C C . ASP A 1 105 ? -10.610 -4.131 28.301 1.00 65.38 105 ASP A C 1
ATOM 827 O O . ASP A 1 105 ? -11.570 -4.346 29.034 1.00 65.38 105 ASP A O 1
ATOM 831 N N . GLN A 1 106 ? -10.649 -3.185 27.361 1.00 64.19 106 GLN A N 1
ATOM 832 C CA . GLN A 1 106 ? -11.818 -2.345 27.065 1.00 64.19 106 GLN A CA 1
ATOM 833 C C . GLN A 1 106 ? -12.813 -3.025 26.113 1.00 64.19 106 GLN A C 1
ATOM 835 O O . GLN A 1 106 ? -13.989 -2.667 26.093 1.00 64.19 106 GLN A O 1
ATOM 840 N N . LEU A 1 107 ? -12.350 -4.009 25.337 1.00 63.38 107 LEU A N 1
ATOM 841 C CA . LEU A 1 107 ? -13.188 -4.882 24.509 1.00 63.38 107 LEU A CA 1
ATOM 842 C C . LEU A 1 107 ? -13.799 -6.040 25.308 1.00 63.38 107 LEU A C 1
ATOM 844 O O . LEU A 1 107 ? -14.712 -6.713 24.827 1.00 63.38 107 LEU A O 1
ATOM 848 N N . HIS A 1 108 ? -13.314 -6.274 26.529 1.00 64.88 108 HIS A N 1
ATOM 849 C CA . HIS A 1 108 ? -13.841 -7.307 27.400 1.00 64.88 108 HIS A CA 1
ATOM 850 C C . HIS A 1 108 ? -15.178 -6.845 27.991 1.00 64.88 108 HIS A C 1
ATOM 852 O O . HIS A 1 108 ? -15.244 -6.145 29.002 1.00 64.88 108 HIS A O 1
ATOM 858 N N . VAL A 1 109 ? -16.283 -7.241 27.362 1.00 68.38 109 VAL A N 1
ATOM 859 C CA . VAL A 1 109 ? -17.603 -7.081 27.976 1.00 68.38 109 VAL A CA 1
ATOM 860 C C . VAL A 1 109 ? -17.654 -8.017 29.185 1.00 68.38 109 VAL A C 1
ATOM 862 O O . VAL A 1 109 ? -17.434 -9.222 29.051 1.00 68.38 109 VAL A O 1
ATOM 865 N N . SER A 1 110 ? -17.873 -7.479 30.388 1.00 69.25 110 SER A N 1
ATOM 866 C CA . SER A 1 110 ? -17.973 -8.324 31.580 1.00 69.25 110 SER A CA 1
ATOM 867 C C . SER A 1 110 ? -19.209 -9.222 31.489 1.00 69.25 110 SER A C 1
ATOM 869 O O . SER A 1 110 ? -20.257 -8.818 30.976 1.00 69.25 110 SER A O 1
ATOM 871 N N . VAL A 1 111 ? -19.096 -10.446 32.013 1.00 71.25 111 VAL A N 1
ATOM 872 C CA . VAL A 1 111 ? -20.198 -11.426 32.043 1.00 71.25 111 VAL A CA 1
ATOM 873 C C . VAL A 1 111 ? -21.434 -10.836 32.728 1.00 71.25 111 VAL A C 1
ATOM 875 O O . VAL A 1 111 ? -22.553 -11.053 32.283 1.00 71.25 111 VAL A O 1
ATOM 878 N N . GLU A 1 112 ? -21.244 -10.007 33.754 1.00 73.56 112 GLU A N 1
ATOM 879 C CA . GLU A 1 112 ? -22.329 -9.311 34.454 1.00 73.56 112 GLU A CA 1
ATOM 880 C C . GLU A 1 112 ? -23.069 -8.318 33.554 1.00 73.56 112 GLU A C 1
ATOM 882 O O . GLU A 1 112 ? -24.291 -8.205 33.636 1.00 73.56 112 GLU A O 1
ATOM 887 N N . LYS A 1 113 ? -22.352 -7.618 32.667 1.00 79.50 113 LYS A N 1
ATOM 888 C CA . LYS A 1 113 ? -22.943 -6.657 31.731 1.00 79.50 113 LYS A CA 1
ATOM 889 C C . LYS A 1 113 ? -23.743 -7.374 30.640 1.00 79.50 113 LYS A C 1
ATOM 891 O O . LYS A 1 113 ? -24.865 -6.968 30.352 1.00 79.50 113 LYS A O 1
ATOM 896 N N . LEU A 1 114 ? -23.225 -8.496 30.132 1.00 79.31 114 LEU A N 1
ATOM 897 C CA . LEU A 1 114 ? -23.962 -9.388 29.227 1.00 79.31 114 LEU A CA 1
ATOM 898 C C . LEU A 1 114 ? -25.206 -9.973 29.907 1.00 79.31 114 LEU A C 1
ATOM 900 O O . LEU A 1 114 ? -26.286 -9.985 29.325 1.00 79.31 114 LEU A O 1
ATOM 904 N N . GLN A 1 115 ? -25.094 -10.390 31.170 1.00 81.00 115 GLN A N 1
ATOM 905 C CA . GLN A 1 115 ? -26.224 -10.918 31.932 1.00 81.00 115 GLN A CA 1
ATOM 906 C C . GLN A 1 115 ? -27.302 -9.850 32.172 1.00 81.00 115 GLN A C 1
ATOM 908 O O . GLN A 1 115 ? -28.496 -10.149 32.128 1.00 81.00 115 GLN A O 1
ATOM 913 N N . GLN A 1 116 ? -26.909 -8.593 32.395 1.00 84.88 116 GLN A N 1
ATOM 914 C CA . GLN A 1 116 ? -27.841 -7.468 32.497 1.00 84.88 116 GLN A CA 1
ATOM 915 C C . GLN A 1 116 ? -28.552 -7.176 31.170 1.00 84.88 116 GLN A C 1
ATOM 917 O O . GLN A 1 116 ? -29.745 -6.868 31.187 1.00 84.88 116 GLN A O 1
ATOM 922 N N . GLU A 1 117 ? -27.861 -7.294 30.035 1.00 83.88 117 GLU A N 1
ATOM 923 C CA . GLU A 1 117 ? -28.467 -7.152 28.705 1.00 83.88 117 GLU A CA 1
ATOM 924 C C . GLU A 1 117 ? -29.440 -8.293 28.393 1.00 83.88 117 GLU A C 1
ATOM 926 O O . GLU A 1 117 ? -30.568 -8.023 27.983 1.00 83.88 117 GLU A O 1
ATOM 931 N N . ILE A 1 118 ? -29.073 -9.543 28.699 1.00 85.81 118 ILE A N 1
ATOM 932 C CA . ILE A 1 118 ? -29.963 -10.711 28.588 1.00 85.81 118 ILE A CA 1
ATOM 933 C C . ILE A 1 118 ? -31.222 -10.505 29.438 1.00 85.81 118 ILE A C 1
ATOM 935 O O . ILE A 1 118 ? -32.342 -10.666 28.956 1.00 85.81 118 ILE A O 1
ATOM 939 N N . ASN A 1 119 ? -31.060 -10.068 30.689 1.00 87.44 119 ASN A N 1
ATOM 940 C CA . ASN A 1 119 ? -32.187 -9.800 31.582 1.00 87.44 119 ASN A CA 1
ATOM 941 C C . ASN A 1 119 ? -33.067 -8.638 31.092 1.00 87.44 119 ASN A C 1
ATOM 943 O O . ASN A 1 119 ? -34.270 -8.627 31.353 1.00 87.44 119 ASN A O 1
ATOM 947 N N . LYS A 1 120 ? -32.494 -7.645 30.400 1.00 87.50 120 LYS A N 1
ATOM 948 C CA . LYS A 1 120 ? -33.250 -6.556 29.763 1.00 87.50 120 LYS A CA 1
ATOM 949 C C . LYS A 1 120 ? -34.057 -7.053 28.568 1.00 87.50 120 LYS A C 1
ATOM 951 O O . LYS A 1 120 ? -35.225 -6.693 28.461 1.00 87.50 120 LYS A O 1
ATOM 956 N N . LEU A 1 121 ? -33.462 -7.877 27.708 1.00 85.06 121 LEU A N 1
ATOM 957 C CA . LEU A 1 121 ? -34.134 -8.453 26.539 1.00 85.06 121 LEU A CA 1
ATOM 958 C C . LEU A 1 121 ? -35.288 -9.372 26.955 1.00 85.06 121 LEU A C 1
ATOM 960 O O . LEU A 1 121 ? -36.400 -9.204 26.462 1.00 85.06 121 LEU A O 1
ATOM 964 N N . ALA A 1 122 ? -35.073 -10.210 27.973 1.00 83.31 122 ALA A N 1
ATOM 965 C CA . ALA A 1 122 ? -36.112 -11.070 28.541 1.00 83.31 122 ALA A CA 1
ATOM 966 C C . ALA A 1 122 ? -37.305 -10.278 29.117 1.00 83.31 122 ALA A C 1
ATOM 968 O O . ALA A 1 122 ? -38.443 -10.740 29.092 1.00 83.31 122 ALA A O 1
ATOM 969 N N . ARG A 1 123 ? -37.075 -9.058 29.627 1.00 80.25 123 ARG A N 1
ATOM 970 C CA . ARG A 1 123 ? -38.145 -8.162 30.112 1.00 80.25 123 ARG A CA 1
ATOM 971 C C . ARG A 1 123 ? -38.895 -7.444 28.990 1.00 80.25 123 ARG A C 1
ATOM 973 O O . ARG A 1 123 ? -39.998 -6.964 29.228 1.00 80.25 123 ARG A O 1
ATOM 980 N N . LEU A 1 124 ? -38.301 -7.349 27.801 1.00 82.62 124 LEU A N 1
ATOM 981 C CA . LEU A 1 124 ? -38.905 -6.739 26.614 1.00 82.62 124 LEU A CA 1
ATOM 982 C C . LEU A 1 124 ? -39.708 -7.748 25.773 1.00 82.62 124 LEU A C 1
ATOM 984 O O . LEU A 1 124 ? -40.309 -7.348 24.781 1.00 82.62 124 LEU A O 1
ATOM 988 N N . GLY A 1 125 ? -39.771 -9.018 26.192 1.00 63.31 125 GLY A N 1
ATOM 989 C CA . GLY A 1 125 ? -40.611 -10.043 25.568 1.00 63.31 125 GLY A CA 1
ATOM 990 C C . GLY A 1 125 ? -40.012 -10.693 24.319 1.00 63.31 125 GLY A C 1
ATOM 991 O O . GLY A 1 125 ? -40.774 -11.218 23.508 1.00 63.31 125 GLY A O 1
ATOM 992 N N . PHE A 1 126 ? -38.685 -10.646 24.169 1.00 50.50 126 PHE A N 1
ATOM 993 C CA . PHE A 1 126 ? -37.935 -11.459 23.206 1.00 50.50 126 PHE A CA 1
ATOM 994 C C . PHE A 1 126 ? -37.402 -12.733 23.863 1.00 50.50 126 PHE A C 1
ATOM 996 O O . PHE A 1 126 ? -36.997 -12.656 25.048 1.00 50.50 126 PHE A O 1
#